Protein AF-R4U1T9-F1 (afdb_monomer)

Foldseek 3Di:
DQPDDPVRVVVLVVLLVVLVVLLVVLVVCVVVVVPVSSCVSNVCSVVSVVVSVVVVVVSSVVSVVD

pLDDT: mean 89.69, std 10.84, range [50.22, 97.38]

Secondary structure (DSSP, 8-state):
-----HHHHHHHHHHHHHHHHHHHHHHHHHHTT-HHHHHHHHHHHHHHHHHHHHHHHHHHHHHHH-

Solvent-accessible surface area (backbone atoms only — not comparable to full-atom values): 3574 Å² total; per-residue (Å²): 127,87,79,66,50,76,67,55,50,50,52,53,51,51,53,52,49,52,35,51,51,42,32,50,52,14,50,53,33,43,77,70,71,38,50,70,61,13,52,53,34,38,48,52,24,52,55,51,49,53,52,49,53,54,52,48,53,51,50,53,55,54,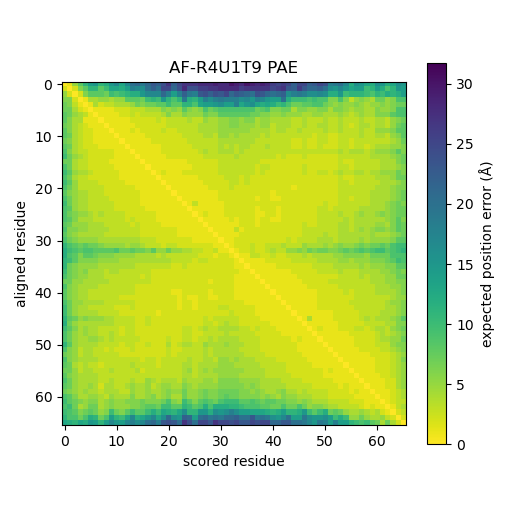61,71,75,105

Mean predicted aligned error: 4.51 Å

Structure (mmCIF, N/CA/C/O backbone):
data_AF-R4U1T9-F1
#
_entry.id   AF-R4U1T9-F1
#
loop_
_atom_site.group_PDB
_atom_site.id
_atom_site.type_symbol
_atom_site.label_atom_id
_atom_site.label_alt_id
_atom_site.label_comp_id
_atom_site.label_asym_id
_atom_site.label_entity_id
_atom_site.label_seq_id
_atom_site.pdbx_PDB_ins_code
_atom_site.Cartn_x
_atom_site.Cartn_y
_atom_site.Cartn_z
_atom_site.occupancy
_atom_site.B_iso_or_equiv
_atom_site.auth_seq_id
_atom_site.auth_comp_id
_atom_site.auth_asym_id
_atom_site.auth_atom_id
_atom_site.pdbx_PDB_model_num
ATOM 1 N N . MET A 1 1 ? -23.757 -2.462 8.334 1.00 50.22 1 MET A N 1
ATOM 2 C CA . MET A 1 1 ? -22.939 -1.244 8.135 1.00 50.22 1 MET A CA 1
ATOM 3 C C . MET A 1 1 ? -21.813 -1.286 9.156 1.00 50.22 1 MET A C 1
ATOM 5 O O . MET A 1 1 ? -22.121 -1.339 10.338 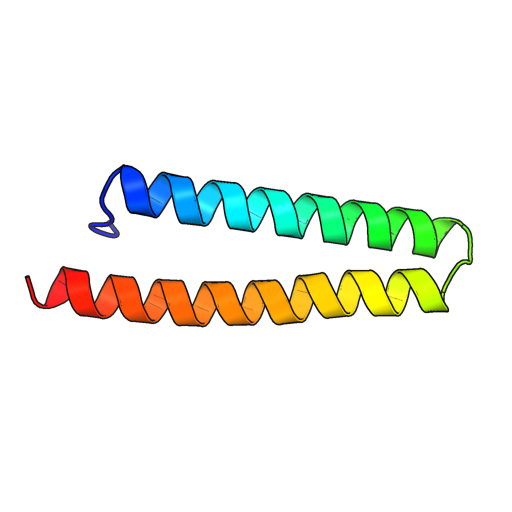1.00 50.22 1 MET A O 1
ATOM 9 N N . PHE A 1 2 ? -20.547 -1.378 8.735 1.00 55.78 2 PHE A N 1
ATOM 10 C CA . PHE A 1 2 ? -19.416 -1.445 9.669 1.00 55.78 2 PHE A CA 1
ATOM 11 C C . PHE A 1 2 ? -19.459 -0.254 10.639 1.00 55.78 2 PHE A C 1
ATOM 13 O O . PHE A 1 2 ? -19.497 0.895 10.193 1.00 55.78 2 PHE A O 1
ATOM 20 N N . SER A 1 3 ? -19.463 -0.509 11.949 1.00 66.19 3 SER A N 1
ATOM 21 C CA . SER A 1 3 ? -19.629 0.527 12.981 1.00 66.19 3 SER A CA 1
ATOM 22 C C . SER A 1 3 ? -18.379 1.394 13.193 1.00 66.19 3 SER A C 1
ATOM 24 O O . SER A 1 3 ? -18.282 2.074 14.207 1.00 66.19 3 SER A O 1
ATOM 26 N N . PHE A 1 4 ? -17.406 1.384 12.272 1.00 75.00 4 PHE A N 1
ATOM 27 C CA . PHE A 1 4 ? -16.127 2.079 12.442 1.00 75.00 4 PHE A CA 1
ATOM 28 C C . PHE A 1 4 ? -16.306 3.554 12.807 1.00 75.00 4 PHE A C 1
ATOM 30 O O . PHE A 1 4 ? -17.101 4.271 12.187 1.00 75.00 4 PHE A O 1
ATOM 37 N N . SER A 1 5 ? -15.508 4.020 13.767 1.00 83.12 5 SER A N 1
ATOM 38 C CA . SER A 1 5 ? -15.461 5.439 14.117 1.00 83.12 5 SER A CA 1
ATOM 39 C C . SER A 1 5 ? -14.957 6.277 12.936 1.00 83.12 5 SER A C 1
ATOM 41 O O . SER A 1 5 ? -14.224 5.790 12.070 1.00 83.12 5 SER A O 1
ATOM 43 N N . THR A 1 6 ? -15.302 7.568 12.907 1.00 85.31 6 THR A N 1
ATOM 44 C CA . THR A 1 6 ? -14.842 8.503 11.862 1.00 85.31 6 THR A CA 1
ATOM 45 C C . THR A 1 6 ? -13.318 8.501 11.721 1.00 85.31 6 THR A C 1
ATOM 47 O O . THR A 1 6 ? -12.804 8.546 10.605 1.00 85.31 6 THR A O 1
ATOM 50 N N . LYS A 1 7 ? -12.594 8.357 12.842 1.00 84.75 7 LYS A N 1
ATOM 5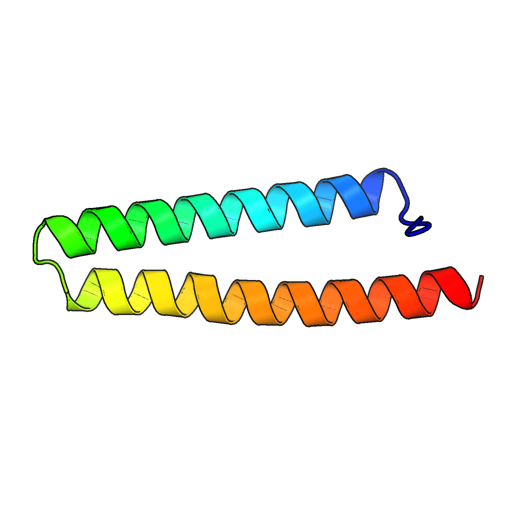1 C CA . LYS A 1 7 ? -11.128 8.262 12.868 1.00 84.75 7 LYS A CA 1
ATOM 52 C C . LYS A 1 7 ? -10.620 6.969 12.216 1.00 84.75 7 LYS A C 1
ATOM 54 O O . LYS A 1 7 ? -9.712 7.030 11.397 1.00 84.75 7 LYS A O 1
ATOM 59 N N . GLN A 1 8 ? -11.225 5.816 12.520 1.00 85.31 8 GLN A N 1
ATOM 60 C CA . GLN A 1 8 ? -10.850 4.525 11.915 1.00 85.31 8 GLN A CA 1
ATOM 61 C C . GLN A 1 8 ? -11.102 4.503 10.406 1.00 85.31 8 GLN A C 1
ATOM 63 O O . GLN A 1 8 ? -10.252 4.033 9.654 1.00 85.31 8 GLN A O 1
ATOM 68 N N . LYS A 1 9 ? -12.235 5.058 9.955 1.00 87.25 9 LYS A N 1
ATOM 69 C CA . LYS A 1 9 ? -12.538 5.192 8.52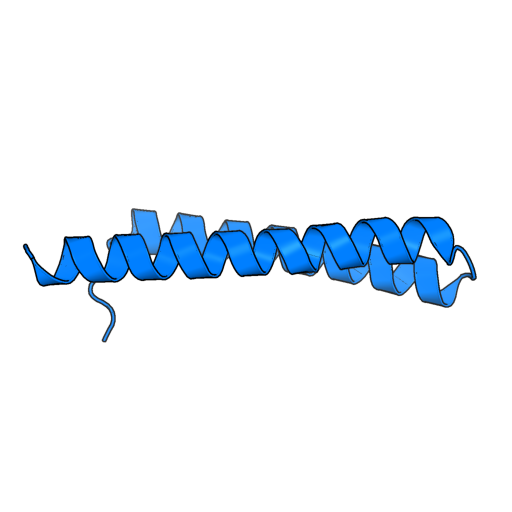3 1.00 87.25 9 LYS A CA 1
ATOM 70 C C . LYS A 1 9 ? -11.482 6.029 7.808 1.00 87.25 9 LYS A C 1
ATOM 72 O O . LYS A 1 9 ? -11.006 5.622 6.758 1.00 87.25 9 LYS A O 1
ATOM 77 N N . TRP A 1 10 ? -11.082 7.156 8.400 1.00 90.19 10 TRP A N 1
ATOM 78 C CA . TRP A 1 10 ? -10.018 7.995 7.851 1.00 90.19 10 TRP A CA 1
ATOM 79 C C . TRP A 1 10 ? -8.689 7.247 7.744 1.00 90.19 10 TRP A C 1
ATOM 81 O O . TRP A 1 10 ? -8.076 7.269 6.682 1.00 90.19 10 TRP A O 1
ATOM 91 N N . ILE A 1 11 ? -8.275 6.541 8.800 1.00 89.06 11 ILE A N 1
ATOM 92 C CA . ILE A 1 11 ? -7.026 5.765 8.799 1.00 89.06 11 ILE A CA 1
ATOM 93 C C . ILE A 1 11 ? -7.044 4.717 7.681 1.00 89.06 11 ILE A C 1
ATOM 95 O O . ILE A 1 11 ? -6.128 4.691 6.865 1.00 89.06 11 ILE A O 1
ATOM 99 N N . ILE A 1 12 ? -8.108 3.911 7.588 1.00 90.75 12 ILE A N 1
ATOM 100 C CA . ILE A 1 12 ? -8.230 2.873 6.554 1.00 90.75 12 ILE A CA 1
ATOM 101 C C . ILE A 1 12 ? -8.208 3.500 5.153 1.00 90.75 12 ILE A C 1
ATOM 103 O O . ILE A 1 12 ? -7.469 3.027 4.293 1.00 90.75 12 ILE A O 1
ATOM 107 N N . SER A 1 13 ? -8.955 4.585 4.925 1.00 91.50 13 SER A N 1
ATOM 108 C CA . SER A 1 13 ? -8.990 5.262 3.623 1.00 91.50 13 SER A CA 1
ATOM 109 C C . SER A 1 13 ? -7.628 5.813 3.204 1.00 91.50 13 SER A C 1
ATOM 111 O O . SER A 1 13 ? -7.226 5.617 2.059 1.00 91.50 13 SER A O 1
ATOM 113 N N . TRP A 1 14 ? -6.888 6.462 4.109 1.00 94.69 14 TRP A N 1
ATOM 114 C CA . TRP A 1 14 ? -5.551 6.978 3.790 1.00 94.69 14 TRP A CA 1
ATOM 115 C C . TRP A 1 14 ? -4.531 5.877 3.566 1.00 94.69 14 TRP A C 1
ATOM 117 O O . TRP A 1 14 ? -3.709 5.989 2.659 1.00 94.69 14 TRP A O 1
ATOM 127 N N . SER A 1 15 ? -4.591 4.800 4.347 1.00 93.19 15 SER A N 1
ATOM 128 C CA . SER A 1 15 ? -3.714 3.655 4.128 1.00 93.19 15 SER A CA 1
ATOM 129 C C . SER A 1 15 ? -4.001 2.978 2.786 1.00 93.19 15 SER A C 1
ATOM 131 O O . SER A 1 15 ? -3.064 2.680 2.051 1.00 93.19 15 SER A O 1
ATOM 133 N N . LEU A 1 16 ? -5.276 2.802 2.419 1.00 94.69 16 LEU A N 1
ATOM 134 C CA . LEU A 1 16 ? -5.660 2.277 1.105 1.00 94.69 16 LEU A CA 1
ATOM 135 C C . LEU A 1 16 ? -5.203 3.196 -0.029 1.00 94.69 16 LEU A C 1
ATOM 137 O O . LEU A 1 16 ? -4.675 2.707 -1.024 1.00 94.69 16 LEU A O 1
ATOM 141 N N . PHE A 1 17 ? -5.348 4.514 0.132 1.00 96.44 17 PHE A N 1
ATOM 142 C CA . PHE A 1 17 ? -4.850 5.484 -0.840 1.00 96.44 17 PHE A CA 1
ATOM 143 C C . PHE A 1 17 ? -3.328 5.386 -1.006 1.00 96.44 17 PHE A C 1
ATOM 145 O O . PHE A 1 17 ? -2.841 5.309 -2.130 1.00 96.44 17 PHE A O 1
ATOM 152 N N . GLY A 1 18 ? -2.575 5.308 0.096 1.00 95.75 18 GLY A N 1
ATOM 153 C CA . GLY A 1 18 ? -1.121 5.143 0.060 1.00 95.75 18 GLY A CA 1
ATOM 154 C C . GLY A 1 18 ? -0.685 3.864 -0.659 1.00 95.75 18 GLY A C 1
ATOM 155 O O . GLY A 1 18 ? 0.199 3.911 -1.512 1.00 95.75 18 GLY A O 1
ATOM 156 N N . LEU A 1 19 ? -1.343 2.733 -0.381 1.00 96.44 19 LEU A N 1
ATOM 157 C CA . LEU A 1 19 ? -1.073 1.472 -1.080 1.00 96.44 19 LEU A CA 1
ATOM 158 C C . LEU A 1 19 ? -1.443 1.538 -2.563 1.00 96.44 19 LEU A C 1
ATOM 160 O O . LEU A 1 19 ? -0.703 1.015 -3.392 1.00 96.44 19 LEU A O 1
ATOM 164 N N . ALA A 1 20 ? -2.551 2.197 -2.908 1.00 96.19 20 ALA A N 1
ATOM 165 C CA . ALA A 1 20 ? -2.967 2.382 -4.294 1.00 96.19 20 ALA A CA 1
ATOM 166 C C . ALA A 1 20 ? -1.964 3.242 -5.077 1.00 96.19 20 ALA A C 1
ATOM 168 O O . ALA A 1 20 ? -1.607 2.893 -6.199 1.00 96.19 20 ALA A O 1
ATOM 169 N N . VAL A 1 21 ? -1.451 4.319 -4.473 1.00 97.12 21 VAL A N 1
ATOM 170 C CA . VAL A 1 21 ? -0.382 5.138 -5.063 1.00 97.12 21 VAL A CA 1
ATOM 171 C C . VAL A 1 21 ? 0.887 4.308 -5.251 1.00 97.12 21 VAL A C 1
ATOM 173 O O . VAL A 1 21 ? 1.475 4.334 -6.328 1.00 97.12 21 VAL A O 1
ATOM 176 N N . LEU A 1 22 ? 1.285 3.522 -4.246 1.00 96.88 22 LEU A N 1
ATOM 177 C CA . LEU A 1 22 ? 2.483 2.683 -4.314 1.00 96.88 22 LEU A CA 1
ATOM 178 C C . LEU A 1 22 ? 2.366 1.599 -5.401 1.00 96.88 22 LEU A C 1
ATOM 180 O O . LEU A 1 22 ? 3.307 1.393 -6.168 1.00 96.88 22 LEU A O 1
ATOM 184 N N . ALA A 1 23 ? 1.194 0.974 -5.535 1.00 96.81 23 ALA A N 1
ATOM 185 C CA . ALA A 1 23 ? 0.892 0.046 -6.623 1.00 96.81 23 ALA A CA 1
ATOM 186 C C . ALA A 1 23 ? 0.867 0.741 -7.996 1.00 96.81 23 ALA A C 1
ATOM 188 O O . ALA A 1 23 ? 1.373 0.191 -8.974 1.00 96.81 23 ALA A O 1
ATOM 189 N N . GLY A 1 24 ? 0.324 1.960 -8.071 1.00 97.38 24 GLY A N 1
ATOM 190 C CA . GLY A 1 24 ? 0.323 2.780 -9.282 1.00 97.38 24 GLY A CA 1
ATOM 191 C C . GLY A 1 24 ? 1.741 3.095 -9.753 1.00 97.38 24 GLY A C 1
ATOM 192 O O . GLY A 1 24 ? 2.074 2.855 -10.909 1.00 97.38 24 GLY A O 1
ATOM 193 N N . ILE A 1 25 ? 2.610 3.530 -8.838 1.00 97.00 25 ILE A N 1
ATOM 194 C CA . ILE A 1 25 ? 4.033 3.760 -9.117 1.00 97.00 25 ILE A CA 1
ATOM 195 C C . ILE A 1 25 ? 4.709 2.456 -9.564 1.00 97.00 25 ILE A C 1
ATOM 197 O O . ILE A 1 25 ? 5.405 2.450 -10.576 1.00 97.00 25 ILE A O 1
ATOM 201 N N . GLY A 1 26 ? 4.467 1.338 -8.869 1.00 96.62 26 GLY A N 1
ATOM 202 C CA . GLY A 1 26 ? 4.986 0.024 -9.266 1.00 96.62 26 GLY A CA 1
ATOM 203 C C . GLY A 1 26 ? 4.560 -0.387 -10.679 1.00 96.62 26 GLY A C 1
ATOM 204 O O . GLY A 1 26 ? 5.379 -0.874 -11.454 1.00 96.62 26 GLY A O 1
ATOM 205 N N . THR A 1 27 ? 3.306 -0.114 -11.043 1.00 95.81 27 THR A N 1
ATOM 206 C CA . THR A 1 27 ? 2.769 -0.364 -12.390 1.00 95.81 27 THR A CA 1
ATOM 207 C C . THR A 1 27 ? 3.448 0.517 -13.434 1.00 95.81 27 THR A C 1
ATOM 209 O O . THR A 1 27 ? 3.803 0.033 -14.502 1.00 95.81 27 THR A O 1
ATOM 212 N N . ILE A 1 28 ? 3.694 1.793 -13.128 1.00 97.38 28 ILE A N 1
ATOM 213 C CA . ILE A 1 28 ? 4.424 2.694 -14.026 1.00 97.38 28 ILE A CA 1
ATOM 214 C C . ILE A 1 28 ? 5.839 2.156 -14.285 1.00 97.38 28 ILE A C 1
ATOM 216 O O . ILE A 1 28 ? 6.243 2.054 -15.438 1.00 97.38 28 ILE A O 1
ATOM 220 N N . PHE A 1 29 ? 6.573 1.741 -13.246 1.00 96.94 29 PHE A N 1
ATOM 221 C CA . PHE A 1 29 ? 7.903 1.142 -13.420 1.00 96.94 29 PHE A CA 1
ATOM 222 C C . PHE A 1 29 ? 7.875 -0.157 -14.230 1.00 96.94 29 PHE A C 1
ATOM 224 O O . PHE A 1 29 ? 8.797 -0.399 -15.007 1.00 96.94 29 PHE A O 1
ATOM 231 N N . TYR A 1 30 ? 6.819 -0.964 -14.088 1.00 95.81 30 TYR A N 1
ATOM 232 C CA . TYR A 1 30 ? 6.628 -2.164 -14.901 1.00 95.81 30 TYR A CA 1
ATOM 233 C C . TYR A 1 30 ? 6.511 -1.823 -16.392 1.00 95.81 30 TYR A C 1
ATOM 235 O O . TYR A 1 30 ? 7.138 -2.479 -17.214 1.00 95.81 30 TYR A O 1
ATOM 243 N N . LEU A 1 31 ? 5.766 -0.764 -16.734 1.00 96.06 31 LEU A N 1
ATOM 244 C CA . LEU A 1 31 ? 5.587 -0.310 -18.120 1.00 96.06 31 LEU A CA 1
ATOM 245 C C . LEU A 1 31 ? 6.877 0.223 -18.764 1.00 96.06 31 LEU A C 1
ATOM 247 O O . LEU A 1 31 ? 6.975 0.247 -19.986 1.00 96.06 31 LEU A O 1
ATOM 251 N N . PHE A 1 32 ? 7.848 0.651 -17.957 1.00 96.62 32 PHE A N 1
ATOM 252 C CA . PHE A 1 32 ? 9.158 1.127 -18.41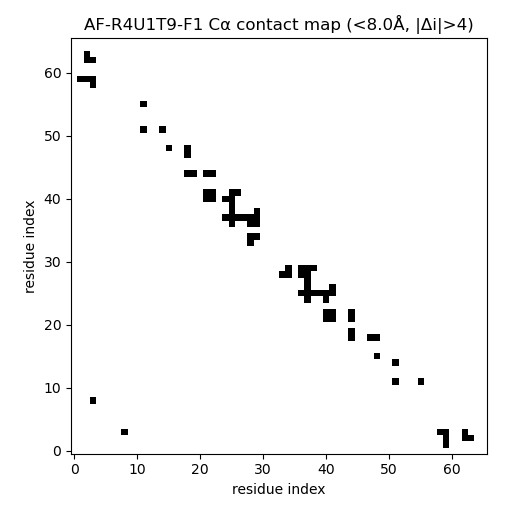0 1.00 96.62 32 PHE A CA 1
ATOM 253 C C . PHE A 1 32 ? 10.258 0.049 -18.318 1.00 96.62 32 PHE A C 1
ATOM 255 O O . PHE A 1 32 ? 11.437 0.389 -18.270 1.00 96.62 32 PHE A O 1
ATOM 262 N N . ASP A 1 33 ? 9.895 -1.236 -18.240 1.00 94.31 33 ASP A N 1
ATOM 263 C CA . ASP A 1 33 ? 10.813 -2.385 -18.140 1.00 94.31 33 ASP A CA 1
ATOM 264 C C . ASP A 1 33 ? 11.737 -2.394 -16.902 1.00 94.31 33 ASP A C 1
ATOM 266 O O . ASP A 1 33 ? 12.662 -3.204 -16.793 1.00 94.31 33 ASP A O 1
ATOM 270 N N . PHE A 1 34 ? 11.449 -1.580 -15.880 1.00 94.81 34 PHE A N 1
ATOM 271 C CA . PHE A 1 34 ? 12.125 -1.646 -14.578 1.00 94.81 34 PHE A CA 1
ATOM 272 C C . PHE A 1 34 ? 11.531 -2.767 -13.712 1.00 94.81 34 PHE A C 1
ATOM 274 O O . PHE A 1 34 ? 11.021 -2.541 -12.611 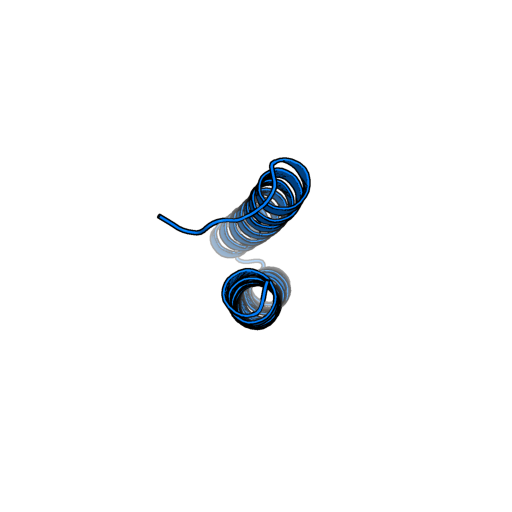1.00 94.81 34 PHE A O 1
ATOM 281 N N . ILE A 1 35 ? 11.608 -4.003 -14.213 1.00 93.56 35 ILE A N 1
ATOM 282 C CA . ILE A 1 35 ? 10.890 -5.172 -13.683 1.00 93.56 35 ILE A CA 1
ATOM 283 C C . ILE A 1 35 ? 11.213 -5.430 -12.205 1.00 93.56 35 ILE A C 1
ATOM 285 O O . ILE A 1 35 ? 10.305 -5.663 -11.412 1.00 93.56 35 ILE A O 1
ATOM 289 N N . ILE A 1 36 ? 12.485 -5.348 -11.801 1.00 95.44 36 ILE A N 1
ATOM 290 C CA . ILE A 1 36 ? 12.890 -5.605 -10.407 1.00 95.44 36 ILE A CA 1
ATOM 291 C C . ILE A 1 36 ? 12.239 -4.592 -9.456 1.00 95.44 36 ILE A C 1
ATOM 293 O O . ILE A 1 36 ? 11.658 -4.974 -8.441 1.00 95.44 36 I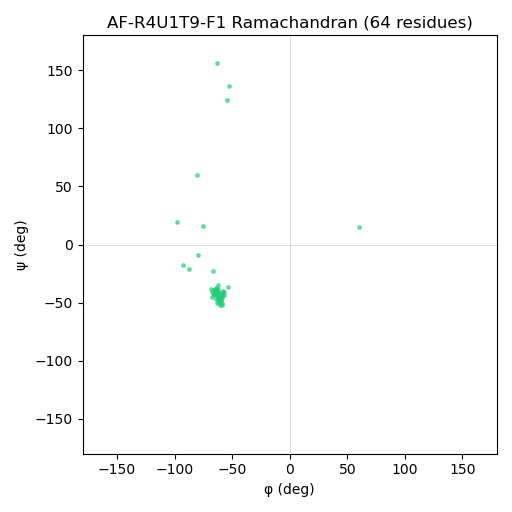LE A O 1
ATOM 297 N N . VAL A 1 37 ? 12.295 -3.303 -9.801 1.00 94.19 37 VAL A N 1
ATOM 298 C CA . VAL A 1 37 ? 11.711 -2.224 -8.989 1.00 94.19 37 VAL A CA 1
ATOM 299 C C . VAL A 1 37 ? 10.193 -2.379 -8.919 1.00 94.19 37 VAL A C 1
ATOM 301 O O . VAL A 1 37 ? 9.610 -2.282 -7.839 1.00 94.19 37 VAL A O 1
ATOM 304 N N . ALA A 1 38 ? 9.560 -2.693 -10.050 1.00 95.88 38 ALA A N 1
ATOM 305 C CA . ALA A 1 38 ? 8.130 -2.943 -10.122 1.00 95.88 38 ALA A CA 1
ATOM 306 C C . ALA A 1 38 ? 7.695 -4.110 -9.226 1.00 95.88 38 ALA A C 1
ATOM 308 O O . ALA A 1 38 ? 6.755 -3.958 -8.449 1.00 95.88 38 ALA A O 1
ATOM 309 N N . ILE A 1 39 ? 8.401 -5.246 -9.276 1.00 96.50 39 ILE A N 1
ATOM 310 C CA . ILE A 1 39 ? 8.106 -6.416 -8.438 1.00 96.50 39 ILE A CA 1
ATOM 311 C C . ILE A 1 39 ? 8.184 -6.046 -6.959 1.00 96.50 39 ILE A C 1
ATOM 313 O O . ILE A 1 39 ? 7.276 -6.392 -6.202 1.00 96.50 39 ILE A O 1
ATOM 317 N N . VAL A 1 40 ? 9.230 -5.329 -6.540 1.00 97.19 40 VAL A N 1
ATOM 318 C CA . VAL A 1 40 ? 9.393 -4.918 -5.138 1.00 97.19 40 VAL A CA 1
ATOM 319 C C . VAL A 1 40 ? 8.234 -4.022 -4.702 1.00 97.19 40 VAL A C 1
ATOM 321 O O . VAL A 1 40 ? 7.603 -4.295 -3.682 1.00 97.19 40 VAL A O 1
ATOM 324 N N . LEU A 1 41 ? 7.902 -2.994 -5.487 1.00 96.25 41 LEU A N 1
ATOM 325 C CA . LEU A 1 41 ? 6.822 -2.061 -5.159 1.00 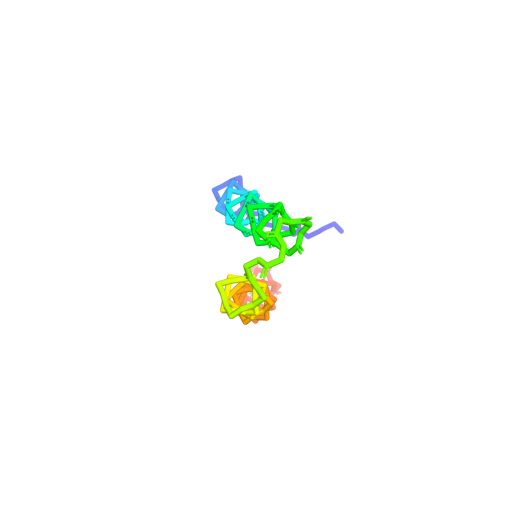96.25 41 LEU A CA 1
ATOM 326 C C . LEU A 1 41 ? 5.452 -2.748 -5.132 1.00 96.25 41 LEU A C 1
ATOM 328 O O . LEU A 1 41 ? 4.708 -2.602 -4.165 1.00 96.25 41 LEU A O 1
ATOM 332 N N . LEU A 1 42 ? 5.126 -3.550 -6.145 1.00 96.38 42 LEU A N 1
ATOM 333 C CA . LEU A 1 42 ? 3.856 -4.275 -6.202 1.00 96.38 42 LEU A CA 1
ATOM 334 C C . LEU A 1 42 ? 3.738 -5.304 -5.067 1.00 96.38 42 LEU A C 1
ATOM 336 O O . LEU A 1 42 ? 2.669 -5.438 -4.471 1.00 96.38 42 LEU A O 1
ATOM 340 N N . SER A 1 43 ? 4.837 -5.972 -4.705 1.00 96.81 43 SER A N 1
ATOM 341 C CA . SER A 1 43 ? 4.867 -6.902 -3.569 1.00 96.81 43 SER A CA 1
ATOM 342 C C . SER A 1 43 ? 4.653 -6.180 -2.238 1.00 96.81 43 SER A C 1
ATOM 344 O O . SER A 1 43 ? 3.871 -6.646 -1.412 1.00 96.81 43 SER A O 1
ATOM 346 N N . LEU A 1 44 ? 5.288 -5.020 -2.035 1.00 96.00 44 LEU A N 1
ATOM 347 C CA . LEU A 1 44 ? 5.073 -4.189 -0.847 1.00 96.00 44 LEU A CA 1
ATOM 348 C C . LEU A 1 44 ? 3.624 -3.696 -0.755 1.00 96.00 44 LEU A C 1
ATOM 350 O O . LEU A 1 44 ? 3.035 -3.745 0.325 1.00 96.00 44 LEU A O 1
ATOM 354 N N . ALA A 1 45 ? 3.026 -3.281 -1.876 1.00 95.94 45 ALA A N 1
ATOM 355 C CA . ALA A 1 45 ? 1.619 -2.896 -1.920 1.00 95.94 45 ALA A CA 1
ATOM 356 C C . ALA A 1 45 ? 0.695 -4.074 -1.562 1.00 95.94 45 ALA A C 1
ATOM 358 O O . ALA A 1 45 ? -0.216 -3.917 -0.749 1.00 95.94 45 ALA A O 1
ATOM 359 N N . GLY A 1 46 ? 0.960 -5.263 -2.113 1.00 95.25 46 GLY A N 1
ATOM 360 C CA . GLY A 1 46 ? 0.196 -6.478 -1.826 1.00 95.25 46 GLY A CA 1
ATOM 361 C C . GLY A 1 46 ? 0.294 -6.913 -0.362 1.00 95.25 46 GLY A C 1
ATOM 362 O O . GLY A 1 46 ? -0.727 -7.112 0.296 1.00 95.25 46 GLY A O 1
ATOM 363 N N . LEU A 1 47 ? 1.510 -6.999 0.186 1.00 96.38 47 LEU A N 1
ATOM 364 C CA . LEU A 1 47 ? 1.733 -7.338 1.597 1.00 96.38 47 LEU A CA 1
ATOM 365 C C . LEU A 1 47 ? 1.114 -6.296 2.537 1.00 96.38 47 LEU A C 1
ATOM 367 O O . LEU A 1 47 ? 0.484 -6.655 3.534 1.00 96.38 47 LEU A O 1
ATOM 371 N N . GLY A 1 48 ? 1.232 -5.010 2.199 1.00 94.00 48 GLY A N 1
ATOM 372 C CA . GLY A 1 48 ? 0.593 -3.928 2.942 1.00 94.00 48 GLY A CA 1
ATOM 373 C C . GLY A 1 48 ? -0.934 -4.030 2.935 1.00 94.00 48 GLY A C 1
ATOM 374 O O . GLY A 1 48 ? -1.569 -3.816 3.969 1.00 94.00 48 GLY A O 1
ATOM 375 N N . PHE A 1 49 ? -1.530 -4.431 1.809 1.00 94.69 49 PHE A N 1
ATOM 376 C CA . PHE A 1 49 ? -2.972 -4.653 1.704 1.00 94.69 49 PHE A CA 1
ATOM 377 C C . PHE A 1 49 ? -3.435 -5.820 2.583 1.00 94.69 49 PHE A C 1
ATOM 379 O O . PHE A 1 49 ? -4.423 -5.693 3.309 1.00 94.69 49 PHE A O 1
ATOM 386 N N . PHE A 1 50 ? -2.685 -6.926 2.597 1.00 95.12 50 PHE A N 1
ATOM 387 C CA . PHE A 1 50 ? -2.936 -8.032 3.524 1.00 95.12 50 PHE A CA 1
ATOM 388 C C . PHE A 1 50 ? -2.859 -7.583 4.991 1.00 95.12 50 PHE A C 1
ATOM 390 O O . PHE A 1 50 ? -3.737 -7.926 5.785 1.00 95.12 50 PHE A O 1
ATOM 397 N N . GLY A 1 51 ? -1.865 -6.765 5.347 1.00 94.06 51 GLY A N 1
ATOM 398 C CA . GLY A 1 51 ? -1.759 -6.175 6.683 1.00 94.06 51 GLY A CA 1
ATOM 399 C C . GLY A 1 51 ? -2.978 -5.322 7.055 1.00 94.06 51 GLY A C 1
ATOM 400 O O . GLY A 1 51 ? -3.526 -5.467 8.150 1.00 94.06 51 GLY A O 1
ATOM 401 N N . LEU A 1 52 ? -3.463 -4.487 6.128 1.00 93.94 52 LEU A N 1
ATOM 402 C CA . LEU A 1 52 ? -4.679 -3.696 6.336 1.00 93.94 52 LEU A CA 1
ATOM 403 C C . LEU A 1 52 ? -5.931 -4.552 6.501 1.00 93.94 52 LEU A C 1
ATOM 405 O O . LEU A 1 52 ? -6.772 -4.218 7.334 1.00 93.94 52 LEU A O 1
ATOM 409 N N . MET A 1 53 ? -6.061 -5.653 5.759 1.00 92.62 53 MET A N 1
ATOM 410 C CA . MET A 1 53 ? -7.178 -6.584 5.934 1.00 92.62 53 MET A CA 1
ATOM 411 C C . MET A 1 53 ? -7.204 -7.169 7.347 1.00 92.62 53 MET A C 1
ATOM 413 O O . MET A 1 53 ? -8.255 -7.185 7.985 1.00 92.62 53 MET A O 1
ATOM 417 N N . ILE A 1 54 ? -6.052 -7.597 7.873 1.00 93.06 54 ILE A N 1
ATOM 418 C CA . ILE A 1 54 ? -5.953 -8.107 9.249 1.00 93.06 54 ILE A CA 1
ATOM 419 C C . ILE A 1 54 ? -6.375 -7.023 10.246 1.00 93.06 54 ILE A C 1
ATOM 421 O O . ILE A 1 54 ? -7.179 -7.273 11.145 1.00 93.06 54 ILE A O 1
ATOM 425 N N . LEU A 1 55 ? -5.872 -5.802 10.066 1.00 90.19 55 LEU A N 1
ATOM 426 C CA . LEU A 1 55 ? -6.165 -4.671 10.941 1.00 90.19 55 LEU A CA 1
ATOM 427 C C . LEU A 1 55 ? -7.657 -4.288 10.905 1.00 90.19 55 LEU A C 1
ATOM 429 O O . LEU A 1 55 ? -8.256 -4.027 11.950 1.00 90.19 55 LEU A O 1
ATOM 433 N N . TRP A 1 56 ? -8.286 -4.357 9.729 1.00 89.94 56 TRP A N 1
ATOM 434 C CA . TRP A 1 56 ? -9.733 -4.216 9.566 1.00 89.94 56 TRP A CA 1
ATOM 435 C C . TRP A 1 56 ? -10.489 -5.274 10.372 1.00 89.94 56 TRP A C 1
ATOM 437 O O . TRP A 1 56 ? -11.380 -4.920 11.147 1.00 89.94 56 TRP A O 1
ATOM 447 N N . PHE A 1 57 ? -10.145 -6.558 10.222 1.00 89.31 57 PHE A N 1
ATOM 448 C CA . PHE A 1 57 ? -10.799 -7.651 10.954 1.00 89.31 57 PHE A CA 1
ATOM 449 C C . PHE A 1 57 ? -10.689 -7.475 12.470 1.00 89.31 57 PHE A C 1
ATOM 451 O O . PHE A 1 57 ? -11.657 -7.704 13.201 1.00 89.31 57 PHE A O 1
ATOM 458 N N . ILE A 1 58 ? -9.523 -7.032 12.947 1.00 88.44 58 ILE A N 1
ATOM 459 C CA . ILE A 1 58 ? -9.301 -6.726 14.360 1.00 88.44 58 ILE A CA 1
ATOM 460 C C . ILE A 1 58 ? -10.264 -5.624 14.811 1.00 88.44 58 ILE A C 1
ATOM 462 O O . ILE A 1 58 ? -10.993 -5.817 15.787 1.00 88.44 58 ILE A O 1
ATOM 466 N N . PHE A 1 59 ? -10.326 -4.500 14.092 1.00 86.50 59 PHE A N 1
ATOM 467 C CA . PHE A 1 59 ? -11.240 -3.414 14.440 1.00 86.50 59 PHE A CA 1
ATOM 468 C C . PHE A 1 59 ? -12.700 -3.840 14.399 1.00 86.50 59 PHE A C 1
ATOM 470 O O . PHE A 1 59 ? -13.432 -3.517 15.328 1.00 86.50 59 PHE A O 1
ATOM 477 N N . GLU A 1 60 ? -13.124 -4.597 13.390 1.00 85.69 60 GLU A N 1
ATOM 478 C CA 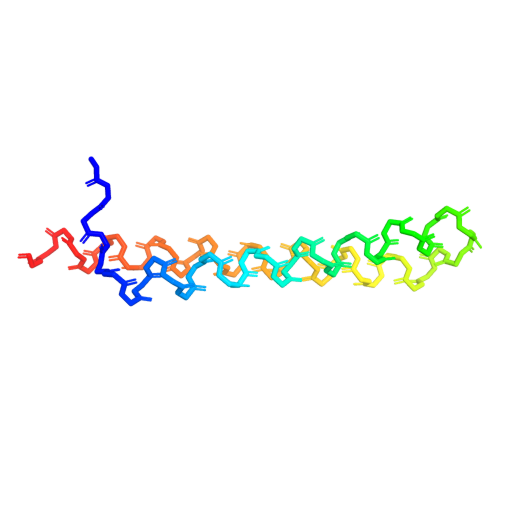. GLU A 1 60 ? -14.496 -5.091 13.312 1.00 85.69 60 GLU A CA 1
ATOM 479 C C . GLU A 1 60 ? -14.853 -5.941 14.540 1.00 85.69 60 GLU A C 1
ATOM 481 O O . GLU A 1 60 ? -15.941 -5.800 15.100 1.00 85.69 60 GLU A O 1
ATOM 486 N N . ARG A 1 61 ? -13.924 -6.784 15.007 1.00 85.19 61 ARG A N 1
ATOM 487 C CA . ARG A 1 61 ? -14.137 -7.610 16.199 1.00 85.19 61 ARG A CA 1
ATOM 488 C C . ARG A 1 61 ? -14.235 -6.781 17.478 1.00 85.19 61 ARG A C 1
ATOM 490 O O . ARG A 1 61 ? -15.079 -7.091 18.316 1.00 85.19 61 ARG A O 1
ATOM 497 N N . TYR A 1 62 ? -13.403 -5.752 17.638 1.00 81.94 62 TYR A N 1
ATOM 498 C CA . TYR A 1 62 ? -13.492 -4.843 18.788 1.00 81.94 62 TYR A CA 1
ATOM 499 C C . TYR A 1 62 ? -14.815 -4.077 18.799 1.00 81.94 62 TYR A C 1
ATOM 501 O O . TYR A 1 62 ? -15.469 -3.991 19.833 1.00 81.94 62 TYR A O 1
ATOM 509 N N . ASN A 1 63 ? -15.247 -3.599 17.637 1.00 79.00 63 ASN A N 1
ATOM 510 C CA . ASN A 1 63 ? -16.438 -2.770 17.498 1.00 79.00 63 ASN A CA 1
ATOM 511 C C . ASN A 1 63 ? -17.769 -3.534 17.510 1.00 79.00 63 ASN A C 1
ATOM 513 O O . ASN A 1 63 ? -18.819 -2.905 17.484 1.00 79.00 63 ASN A O 1
ATOM 517 N N . LYS A 1 64 ? -17.731 -4.871 17.451 1.00 73.88 64 LYS A N 1
ATOM 518 C CA . LYS A 1 64 ? -18.892 -5.747 17.692 1.00 73.88 64 LYS A CA 1
ATOM 519 C C . LYS A 1 64 ? -18.996 -6.194 19.153 1.00 73.88 64 LYS A C 1
ATOM 521 O O . LYS A 1 64 ? -20.027 -6.728 19.543 1.00 73.88 64 LYS A O 1
ATOM 526 N N . LYS A 1 65 ? -17.912 -6.070 19.929 1.00 63.50 65 LYS A N 1
ATOM 527 C CA . LYS A 1 65 ? -17.878 -6.410 21.362 1.00 63.50 65 LYS A CA 1
ATOM 528 C C . LYS A 1 65 ? -18.304 -5.247 22.263 1.00 63.50 65 LYS A C 1
ATOM 530 O O . LYS A 1 65 ? -18.658 -5.500 23.410 1.00 63.50 65 LYS A O 1
ATOM 535 N N . HIS A 1 66 ? -18.224 -4.023 21.753 1.00 51.00 66 HIS A N 1
ATOM 536 C CA . HIS A 1 66 ? -18.744 -2.793 22.347 1.00 51.00 66 HIS A CA 1
ATOM 537 C C . HIS A 1 66 ? -19.959 -2.318 21.557 1.00 51.00 66 HIS A C 1
ATOM 539 O O . HIS A 1 66 ? -20.806 -1.642 22.176 1.00 51.00 66 HIS A O 1
#

Sequence (66 aa):
MFSFSTKQKWIISWSLFGLAVLAGIGTIFYLFDFIIVAIVLLSLAGLGFFGLMILWFIFERYNKKH

Radius of gyration: 14.98 Å; Cα contacts (8 Å, |Δi|>4): 41; chains: 1; bounding box: 36×17×41 Å

Organism: NCBI:txid1276227